Protein AF-A0A8T4TBP7-F1 (afdb_monomer_lite)

Radius of gyration: 17.09 Å; chains: 1; bounding box: 31×45×52 Å

Structure (mmCIF, N/CA/C/O backbone):
data_AF-A0A8T4TBP7-F1
#
_entry.id   AF-A0A8T4TBP7-F1
#
loop_
_atom_site.group_PDB
_atom_site.id
_atom_site.type_symbol
_atom_site.label_atom_id
_atom_site.label_alt_id
_atom_site.label_comp_id
_atom_site.label_asym_id
_atom_site.label_entity_id
_atom_site.label_seq_id
_atom_site.pdbx_PDB_ins_code
_atom_site.Cartn_x
_atom_site.Cartn_y
_atom_site.Cartn_z
_atom_site.occupancy
_atom_site.B_iso_or_equiv
_atom_site.auth_seq_id
_atom_site.auth_comp_id
_atom_site.auth_asym_id
_atom_site.auth_atom_id
_atom_site.pdbx_PDB_model_num
ATOM 1 N N . ASP A 1 1 ? -11.020 1.662 10.359 1.00 90.88 1 ASP A N 1
ATOM 2 C CA . ASP A 1 1 ? -10.643 1.892 11.749 1.00 90.88 1 ASP A CA 1
ATOM 3 C C . ASP A 1 1 ? -9.147 1.741 11.756 1.00 90.88 1 ASP A C 1
ATOM 5 O O . ASP A 1 1 ? -8.634 0.634 11.863 1.00 90.88 1 ASP A O 1
ATOM 9 N N . LEU A 1 2 ? -8.497 2.824 11.358 1.00 94.25 2 LEU A N 1
ATOM 10 C CA . LEU A 1 2 ? -7.058 2.883 11.141 1.00 94.25 2 LEU A CA 1
ATOM 11 C C . LEU A 1 2 ? -6.312 3.002 12.470 1.00 94.25 2 LEU A C 1
ATOM 13 O O . LEU A 1 2 ? -5.177 2.570 12.556 1.00 94.25 2 LEU A O 1
ATOM 17 N N . ASN A 1 3 ? -6.950 3.567 13.494 1.00 92.06 3 ASN A N 1
ATOM 18 C CA . ASN A 1 3 ? -6.367 3.859 14.806 1.00 92.06 3 ASN A CA 1
ATOM 19 C C . ASN A 1 3 ? -7.025 3.065 15.956 1.00 92.06 3 ASN A C 1
ATOM 21 O O . ASN A 1 3 ? -6.769 3.360 17.123 1.00 92.06 3 ASN A O 1
ATOM 25 N N . ASN A 1 4 ? -7.873 2.086 15.630 1.00 92.44 4 ASN A N 1
ATOM 26 C CA . ASN A 1 4 ? -8.555 1.185 16.560 1.00 92.44 4 ASN A CA 1
ATOM 27 C C . ASN A 1 4 ? -9.437 1.906 17.604 1.00 92.44 4 ASN A C 1
ATOM 29 O O . ASN A 1 4 ? -9.532 1.493 18.764 1.00 92.44 4 ASN A O 1
ATOM 33 N N . ASP A 1 5 ? -10.087 3.006 17.207 1.00 93.62 5 ASP A N 1
ATOM 34 C CA . ASP A 1 5 ? -10.968 3.798 18.079 1.00 93.62 5 ASP A CA 1
ATOM 35 C C . ASP A 1 5 ? -12.463 3.429 17.955 1.00 93.62 5 ASP A C 1
ATOM 37 O O . ASP A 1 5 ? -13.325 4.044 18.591 1.00 93.62 5 ASP A O 1
ATOM 41 N N . ASN A 1 6 ? -12.775 2.370 17.199 1.00 93.44 6 ASN A N 1
ATOM 42 C CA . ASN A 1 6 ? -14.112 1.903 16.813 1.00 93.44 6 ASN A CA 1
ATOM 43 C C . ASN A 1 6 ? -14.913 2.867 15.928 1.00 93.44 6 ASN A C 1
ATOM 45 O O . ASN A 1 6 ? -16.090 2.610 15.640 1.00 93.44 6 ASN A O 1
ATOM 49 N N . LEU A 1 7 ? -14.300 3.942 15.446 1.00 95.31 7 LEU A N 1
ATOM 50 C CA . LEU A 1 7 ? -14.848 4.808 14.416 1.00 95.31 7 LEU A CA 1
ATOM 51 C C . LEU A 1 7 ? -14.131 4.504 13.093 1.00 95.31 7 LEU A C 1
ATOM 53 O O . LEU A 1 7 ? -13.204 3.699 13.005 1.00 95.31 7 LEU A O 1
ATOM 57 N N . LYS A 1 8 ? -14.707 4.978 11.987 1.00 94.38 8 LYS A N 1
ATOM 58 C CA . LYS A 1 8 ? -14.165 4.708 10.653 1.00 94.38 8 LYS A CA 1
ATOM 59 C C . LYS A 1 8 ? -13.607 5.987 10.061 1.00 94.38 8 LYS A C 1
ATOM 61 O O . LYS A 1 8 ? -14.303 6.999 9.985 1.00 94.38 8 LYS A O 1
ATOM 66 N N . GLU A 1 9 ? -12.388 5.879 9.564 1.00 96.19 9 GLU A N 1
ATOM 67 C CA . GLU A 1 9 ? -11.702 6.909 8.803 1.00 96.19 9 GLU A CA 1
ATOM 68 C C . GLU A 1 9 ? -11.930 6.665 7.313 1.00 96.19 9 GLU A C 1
ATOM 70 O O . GLU A 1 9 ? -12.167 5.539 6.861 1.00 96.19 9 GLU A O 1
ATOM 75 N N . VAL A 1 10 ? -11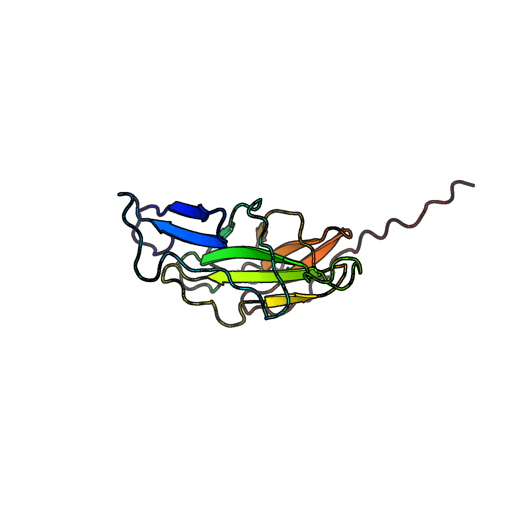.834 7.739 6.543 1.00 95.06 10 VAL A N 1
ATOM 76 C CA . VAL A 1 10 ? -11.895 7.724 5.088 1.00 95.06 10 VAL A CA 1
ATOM 77 C C . VAL A 1 10 ? -10.519 8.085 4.552 1.00 95.06 10 VAL A C 1
ATOM 79 O O . VAL A 1 10 ? -9.947 9.104 4.939 1.00 95.06 10 VAL A O 1
ATOM 82 N N . VAL A 1 11 ? -10.017 7.259 3.637 1.00 94.50 11 VAL A N 1
ATOM 83 C CA . VAL A 1 11 ? -8.773 7.493 2.904 1.00 94.50 11 VAL A CA 1
ATOM 84 C C . VAL A 1 11 ? -9.120 7.960 1.494 1.00 94.50 11 VAL A C 1
ATOM 86 O O . VAL A 1 11 ? -9.906 7.316 0.799 1.00 94.50 11 VAL A O 1
ATOM 89 N N . ILE A 1 12 ? -8.558 9.091 1.081 1.00 90.62 12 ILE A N 1
ATOM 90 C CA . ILE A 1 12 ? -8.821 9.738 -0.207 1.00 90.62 12 ILE A CA 1
ATOM 91 C C . ILE A 1 12 ? -7.483 10.029 -0.869 1.00 90.62 12 ILE A C 1
ATOM 93 O O . ILE A 1 12 ? -6.578 10.547 -0.226 1.00 90.62 12 ILE A O 1
ATOM 97 N N . MET A 1 13 ? -7.373 9.738 -2.159 1.00 86.88 13 MET A N 1
ATOM 98 C CA . MET A 1 13 ? -6.250 10.177 -2.978 1.00 86.88 13 MET A CA 1
ATOM 99 C C . MET A 1 13 ? -6.735 11.250 -3.949 1.00 86.88 13 MET A C 1
ATOM 101 O O . MET A 1 13 ? -7.773 11.079 -4.591 1.00 86.88 13 MET A O 1
ATOM 105 N N . ASP A 1 14 ? -6.016 12.367 -4.023 1.00 83.25 14 ASP A N 1
ATOM 106 C CA . ASP A 1 14 ? -6.305 13.435 -4.978 1.00 83.25 14 ASP A CA 1
ATOM 107 C C . ASP A 1 14 ? -5.439 13.334 -6.249 1.00 83.25 14 ASP A C 1
ATOM 109 O O . ASP A 1 14 ? -4.484 12.560 -6.338 1.00 83.25 14 ASP A O 1
ATOM 113 N N . TYR A 1 15 ? -5.766 14.147 -7.257 1.00 77.50 15 TYR A N 1
ATOM 114 C CA . TYR A 1 15 ? -5.028 14.202 -8.527 1.00 77.50 15 TYR A CA 1
ATOM 115 C C . TYR A 1 15 ? -3.616 14.795 -8.410 1.00 77.50 15 TYR A C 1
ATOM 117 O O . TYR A 1 15 ? -2.858 14.760 -9.376 1.00 77.50 15 TYR A O 1
ATOM 125 N N . ALA A 1 16 ? -3.263 15.360 -7.256 1.00 79.75 16 ALA A N 1
ATOM 126 C CA . ALA A 1 16 ? -1.955 15.935 -6.977 1.00 79.75 16 ALA A CA 1
ATOM 127 C C . ALA A 1 16 ? -1.060 14.973 -6.175 1.00 79.75 16 ALA A C 1
ATOM 129 O O . ALA A 1 16 ? -0.021 15.396 -5.675 1.00 79.75 16 ALA A O 1
ATOM 130 N N . SER A 1 17 ? -1.410 13.680 -6.107 1.00 83.38 17 SER A N 1
ATOM 131 C CA . SER A 1 17 ? -0.680 12.642 -5.354 1.00 83.38 17 SER A CA 1
ATOM 132 C C . SER A 1 17 ? -0.738 12.796 -3.838 1.00 83.38 17 SER A C 1
ATOM 134 O O . SER A 1 17 ? 0.071 12.188 -3.130 1.00 83.38 17 SER A O 1
ATOM 136 N N . ASN A 1 18 ? -1.660 13.606 -3.319 1.00 88.44 18 ASN A N 1
ATOM 137 C CA . ASN A 1 18 ? -1.865 13.674 -1.886 1.00 88.44 18 ASN A CA 1
ATOM 138 C C . ASN A 1 18 ? -2.788 12.547 -1.460 1.00 88.44 18 ASN A C 1
ATOM 140 O O . ASN A 1 18 ? -3.901 12.392 -1.966 1.00 88.44 18 ASN A O 1
ATOM 144 N N . LEU A 1 19 ? -2.328 11.809 -0.465 1.00 92.06 19 LEU A N 1
ATOM 145 C CA . LEU A 1 19 ? -3.165 10.944 0.331 1.00 92.06 19 LEU A CA 1
ATOM 146 C C . LEU A 1 19 ? -3.715 11.771 1.499 1.00 92.06 19 LEU A C 1
ATOM 148 O O . LEU A 1 19 ? -2.992 12.536 2.138 1.00 92.06 19 LEU A O 1
ATOM 152 N N . ILE A 1 20 ? -5.010 11.661 1.748 1.00 94.00 20 ILE A N 1
ATOM 153 C CA . ILE A 1 20 ? -5.741 12.372 2.793 1.00 94.00 20 ILE A CA 1
ATOM 154 C C . ILE A 1 20 ? -6.438 11.324 3.643 1.00 94.00 20 ILE A C 1
ATOM 156 O O . ILE A 1 20 ? -7.118 10.446 3.113 1.00 94.00 20 ILE A O 1
ATOM 160 N N . VAL A 1 21 ? -6.320 11.458 4.960 1.00 95.88 21 VAL A N 1
ATOM 161 C CA . VAL A 1 21 ? -7.087 10.662 5.913 1.00 95.88 21 VAL A CA 1
ATOM 162 C C . VAL A 1 21 ? -7.967 11.598 6.721 1.00 95.88 21 VAL A C 1
ATOM 164 O O . VAL A 1 21 ? -7.484 12.575 7.297 1.00 95.88 21 VAL A O 1
ATOM 167 N N . ALA A 1 22 ? -9.264 11.313 6.747 1.00 96.56 22 ALA A N 1
ATOM 168 C CA . ALA A 1 22 ? -10.245 12.063 7.516 1.00 96.56 22 ALA A CA 1
ATOM 169 C C . ALA A 1 22 ? -11.019 11.138 8.455 1.00 96.56 22 ALA A C 1
ATOM 171 O O . ALA A 1 22 ? -11.330 10.006 8.098 1.00 96.56 22 ALA A O 1
ATOM 172 N N . ASN A 1 23 ? -11.356 11.618 9.649 1.00 95.50 23 ASN A N 1
ATOM 173 C CA . ASN A 1 23 ? -12.183 10.869 10.593 1.00 95.50 23 ASN A CA 1
ATOM 174 C C . ASN A 1 23 ? -13.653 10.785 10.138 1.00 95.50 23 ASN A C 1
ATOM 176 O O . ASN A 1 23 ? -14.065 11.420 9.164 1.00 95.50 23 ASN A O 1
ATOM 180 N N . HIS A 1 24 ? -14.475 10.057 10.897 1.00 93.81 24 HIS A N 1
ATOM 181 C CA . HIS A 1 24 ? -15.911 9.882 10.634 1.00 93.81 24 HIS A CA 1
ATOM 182 C C . HIS A 1 24 ? -16.729 11.190 10.549 1.00 93.81 24 HIS A C 1
ATOM 184 O O . HIS A 1 24 ? -17.830 11.183 10.002 1.00 93.81 24 HIS A O 1
ATOM 190 N N . ASN A 1 25 ? -16.205 12.311 11.060 1.00 95.25 25 ASN A N 1
ATOM 191 C CA . ASN A 1 25 ? -16.822 13.641 10.971 1.00 95.25 25 ASN A CA 1
ATOM 192 C C . ASN A 1 25 ? -16.291 14.476 9.791 1.00 95.25 25 ASN A C 1
ATOM 194 O O . ASN A 1 25 ? -16.648 15.647 9.658 1.00 95.25 25 ASN A O 1
ATOM 198 N N . GLY A 1 26 ? -15.420 13.909 8.953 1.00 93.81 26 GLY A N 1
ATOM 199 C CA . GLY A 1 26 ? -14.789 14.590 7.823 1.00 93.81 26 GLY A CA 1
ATOM 200 C C . GLY A 1 26 ? -13.631 15.516 8.207 1.00 93.81 26 GLY A C 1
ATOM 201 O O . GLY A 1 26 ? -13.184 16.301 7.373 1.00 93.81 26 GLY A O 1
ATOM 202 N N . GLN A 1 27 ? -13.136 15.458 9.447 1.00 95.75 27 GLN A N 1
ATOM 203 C CA . GLN A 1 27 ? -11.967 16.237 9.859 1.00 95.75 27 GLN A CA 1
ATOM 204 C C . GLN A 1 27 ? -10.693 15.510 9.436 1.00 95.75 27 GLN A C 1
ATOM 206 O O . GLN A 1 27 ? -10.521 14.335 9.754 1.00 95.75 27 GLN A O 1
ATOM 211 N N . ILE A 1 28 ? -9.795 16.218 8.752 1.00 96.12 28 ILE A N 1
ATOM 212 C CA . ILE A 1 28 ? -8.493 15.681 8.344 1.00 96.12 28 ILE A CA 1
ATOM 213 C C . ILE A 1 28 ? -7.652 15.393 9.594 1.00 96.12 28 ILE A C 1
ATOM 215 O O . ILE A 1 28 ? -7.572 16.227 10.500 1.00 96.12 28 ILE A O 1
ATOM 219 N N . LEU A 1 29 ? -7.054 14.203 9.648 1.00 95.19 29 LEU A N 1
ATOM 220 C CA . LEU A 1 29 ? -6.195 13.784 10.753 1.00 95.19 29 LEU A CA 1
ATOM 221 C C . LEU A 1 29 ? -4.848 14.540 10.743 1.00 95.19 29 LEU A C 1
ATOM 223 O O . LEU A 1 29 ? -4.415 15.018 9.692 1.00 95.19 29 LEU A O 1
ATOM 227 N N . PRO A 1 30 ? -4.148 14.646 11.889 1.00 94.12 30 PRO A N 1
ATOM 228 C CA . PRO A 1 30 ? -2.806 15.230 11.940 1.00 94.12 30 PRO A CA 1
ATOM 229 C C . PRO A 1 30 ? -1.840 14.562 10.952 1.00 94.12 30 PRO A C 1
ATOM 231 O O . PRO A 1 30 ? -1.940 13.365 10.715 1.00 94.12 30 PRO A O 1
ATOM 234 N N . ASN A 1 31 ? -0.895 15.338 10.409 1.00 94.38 31 ASN A N 1
ATOM 235 C CA . ASN A 1 31 ? 0.086 14.927 9.386 1.00 94.38 31 ASN A CA 1
ATOM 236 C C . ASN A 1 31 ? -0.488 14.593 7.996 1.00 94.38 31 ASN A C 1
ATOM 238 O O . ASN A 1 31 ? 0.274 14.241 7.096 1.00 94.38 31 ASN A O 1
ATOM 242 N N . TRP A 1 32 ? -1.794 14.776 7.794 1.00 95.19 32 TRP A N 1
ATOM 243 C CA . TRP A 1 32 ? -2.445 14.689 6.490 1.00 95.19 32 TRP A CA 1
ATOM 244 C C . TRP A 1 32 ? -2.872 16.089 6.005 1.00 95.19 32 TRP A C 1
ATOM 246 O O . TRP A 1 32 ? -3.233 16.932 6.832 1.00 95.19 32 TRP A O 1
ATOM 256 N N . PRO A 1 33 ? -2.864 16.382 4.688 1.00 95.06 33 PRO A N 1
ATOM 257 C CA . PRO A 1 33 ? -2.469 15.515 3.570 1.00 95.06 33 PRO A CA 1
ATOM 258 C C . PRO A 1 33 ? -0.982 15.135 3.573 1.00 95.06 33 PRO A C 1
ATOM 260 O O . PRO A 1 33 ? -0.133 15.941 3.950 1.00 95.06 33 PRO A O 1
ATOM 263 N N . LYS A 1 34 ? -0.677 13.930 3.082 1.00 92.94 34 LYS A N 1
ATOM 264 C CA . LYS A 1 34 ? 0.688 13.457 2.829 1.00 92.94 34 LYS A CA 1
ATOM 265 C C . LYS A 1 34 ? 0.908 13.316 1.329 1.00 92.94 34 LYS A C 1
ATOM 267 O O . LYS A 1 34 ? 0.171 12.596 0.658 1.00 92.94 34 LYS A O 1
ATOM 272 N N . LEU A 1 35 ? 1.948 13.969 0.821 1.00 91.25 35 LEU A N 1
ATOM 273 C CA . LEU A 1 35 ? 2.383 13.799 -0.559 1.00 91.25 35 LEU A CA 1
ATOM 274 C C . LEU A 1 35 ? 3.078 12.441 -0.716 1.00 91.25 35 LEU A C 1
ATOM 276 O O . LEU A 1 35 ? 4.056 12.163 -0.019 1.00 91.25 35 LEU A O 1
ATOM 280 N N . LEU A 1 36 ? 2.591 11.614 -1.640 1.00 90.00 36 LEU A N 1
ATOM 281 C CA . LEU A 1 36 ? 3.252 10.368 -2.027 1.00 90.00 36 LEU A CA 1
ATOM 282 C C . LEU A 1 36 ? 4.320 10.669 -3.084 1.00 90.00 36 LEU A C 1
ATOM 284 O O . LEU A 1 36 ? 4.066 10.574 -4.287 1.00 90.00 36 LEU A O 1
ATOM 288 N N . ASP A 1 37 ? 5.494 11.087 -2.616 1.00 89.00 37 ASP A N 1
ATOM 289 C CA . ASP A 1 37 ? 6.604 11.522 -3.462 1.00 89.00 37 ASP A CA 1
ATOM 290 C C . ASP A 1 37 ? 7.279 10.381 -4.247 1.00 89.00 37 ASP A C 1
ATOM 292 O O . ASP A 1 37 ? 7.120 9.190 -3.982 1.00 89.00 37 ASP A O 1
ATOM 296 N N . LEU A 1 38 ? 8.057 10.756 -5.255 1.00 87.81 38 LEU A N 1
ATOM 297 C CA . LEU A 1 38 ? 8.854 9.831 -6.053 1.00 87.81 38 LEU A CA 1
ATOM 298 C C . LEU A 1 38 ? 10.327 10.251 -5.989 1.00 87.81 38 LEU A C 1
ATOM 300 O O . LEU A 1 38 ? 10.612 11.431 -5.755 1.00 87.81 38 LEU A O 1
ATOM 304 N N . PRO A 1 39 ? 11.286 9.325 -6.191 1.00 87.94 39 PRO A N 1
ATOM 305 C CA . PRO A 1 39 ? 12.685 9.699 -6.351 1.00 87.94 39 PRO A CA 1
ATOM 306 C C . PRO A 1 39 ? 12.872 10.741 -7.453 1.00 87.94 39 PRO A C 1
ATOM 308 O O . PRO A 1 39 ? 12.157 10.749 -8.456 1.00 87.94 39 PRO A O 1
ATOM 311 N N . GLN A 1 40 ? 13.892 11.586 -7.292 1.00 84.88 40 GLN A N 1
ATOM 312 C CA . GLN A 1 40 ? 14.245 12.588 -8.292 1.00 84.88 40 GLN A CA 1
ATOM 313 C C . GLN A 1 40 ? 14.424 11.946 -9.676 1.00 84.88 40 GLN A C 1
ATOM 315 O O . GLN A 1 40 ? 15.108 10.933 -9.814 1.00 84.88 40 GLN A O 1
ATOM 320 N N . GLY A 1 41 ? 13.839 12.575 -10.696 1.00 82.31 41 GLY A N 1
ATOM 321 C CA . GLY A 1 41 ? 13.887 12.093 -12.077 1.00 82.31 41 GLY A CA 1
ATOM 322 C C . GLY A 1 41 ? 12.694 11.230 -12.483 1.00 82.31 41 GLY A C 1
ATOM 323 O O . GLY A 1 41 ? 12.613 10.871 -13.649 1.00 82.31 41 GLY A O 1
ATOM 324 N N . TYR A 1 42 ? 11.761 10.943 -11.571 1.00 84.62 42 TYR A N 1
ATOM 325 C CA . TYR A 1 42 ? 10.473 10.342 -11.904 1.00 84.62 42 TYR A CA 1
ATOM 326 C C . TYR A 1 42 ? 9.353 11.338 -11.639 1.00 84.62 42 TYR A C 1
ATOM 328 O O . TYR A 1 42 ? 9.248 11.914 -10.556 1.00 84.62 42 TYR A O 1
ATOM 336 N N . GLU A 1 43 ? 8.519 11.533 -12.650 1.00 77.12 43 GLU A N 1
ATOM 337 C CA . GLU A 1 43 ? 7.328 12.367 -12.587 1.00 77.12 43 GLU A CA 1
ATOM 338 C C . GLU A 1 43 ? 6.097 11.493 -12.833 1.00 77.12 43 GLU A C 1
ATOM 340 O O . GLU A 1 43 ? 6.218 10.345 -13.266 1.00 77.12 43 GLU A O 1
ATOM 345 N N . TYR A 1 44 ? 4.911 12.064 -12.605 1.00 65.81 44 TYR A N 1
ATOM 346 C CA . TYR A 1 44 ? 3.612 11.405 -12.768 1.00 65.81 44 TYR A CA 1
ATOM 347 C C . TYR A 1 44 ? 3.253 10.469 -11.602 1.00 65.81 44 TYR A C 1
ATOM 349 O O . TYR A 1 44 ? 4.070 9.686 -11.150 1.00 65.81 44 TYR A O 1
ATOM 357 N N . ASN A 1 45 ? 2.021 10.562 -11.108 1.00 61.66 45 ASN A N 1
ATOM 358 C CA . ASN A 1 45 ? 1.404 9.567 -10.236 1.00 61.66 45 ASN A CA 1
ATOM 359 C C . ASN A 1 45 ? 0.005 9.343 -10.800 1.00 61.66 45 ASN A C 1
ATOM 361 O O . ASN A 1 45 ? -0.741 10.309 -10.968 1.00 61.66 45 ASN A O 1
ATOM 365 N N . ILE A 1 46 ? -0.321 8.112 -11.179 1.00 60.91 46 ILE A N 1
ATOM 366 C CA . ILE A 1 46 ? -1.614 7.787 -11.786 1.00 60.91 46 ILE A CA 1
ATOM 367 C C . ILE A 1 46 ? -2.532 7.267 -10.674 1.00 60.91 46 ILE A C 1
ATOM 369 O O . ILE A 1 46 ? -2.319 6.147 -10.209 1.00 60.91 46 ILE A O 1
ATOM 373 N N . PRO A 1 47 ? -3.546 8.036 -10.236 1.00 54.09 47 PRO A N 1
ATOM 374 C CA . PRO A 1 47 ? -4.349 7.713 -9.059 1.00 54.09 47 PRO A CA 1
ATOM 375 C C . PRO A 1 47 ? -5.493 6.728 -9.371 1.00 54.09 47 PRO A C 1
ATOM 377 O O . PRO A 1 47 ? -6.624 6.944 -8.948 1.00 54.09 47 PRO A O 1
ATOM 380 N N . ASP A 1 48 ? -5.220 5.640 -10.096 1.00 63.78 48 ASP A N 1
ATOM 381 C CA . ASP A 1 48 ? -6.234 4.629 -10.460 1.00 63.78 48 ASP A CA 1
ATOM 382 C C . ASP A 1 48 ? -6.147 3.357 -9.598 1.00 63.78 48 ASP A C 1
ATOM 384 O O . ASP A 1 48 ? -6.530 2.267 -10.027 1.00 63.78 48 ASP A O 1
ATOM 388 N N . VAL A 1 49 ? -5.659 3.478 -8.359 1.00 75.62 49 VAL A N 1
ATOM 389 C CA . VAL A 1 49 ? -5.633 2.361 -7.406 1.00 75.62 49 VAL A CA 1
ATOM 390 C C . VAL A 1 49 ? -6.348 2.669 -6.106 1.00 75.62 49 VAL A C 1
ATOM 392 O O . VAL A 1 49 ? -6.150 3.712 -5.486 1.00 75.62 49 VAL A O 1
ATOM 395 N N . ALA A 1 50 ? -7.178 1.717 -5.682 1.00 85.44 50 ALA A N 1
ATOM 396 C CA . ALA A 1 50 ? -7.773 1.744 -4.357 1.00 85.44 50 ALA A CA 1
ATOM 397 C C . ALA A 1 50 ? -6.717 1.307 -3.327 1.00 85.44 50 ALA A C 1
ATOM 399 O O . ALA A 1 50 ? -6.062 0.280 -3.549 1.00 85.44 50 ALA A O 1
ATOM 400 N N . PRO A 1 51 ? -6.547 2.039 -2.209 1.00 91.12 51 PRO A N 1
ATOM 401 C CA . PRO A 1 51 ? -5.679 1.582 -1.136 1.00 91.12 51 PRO A CA 1
ATOM 402 C C . PRO A 1 51 ? -6.233 0.288 -0.529 1.00 91.12 51 PRO A C 1
ATOM 404 O O . PRO A 1 51 ? -7.449 0.129 -0.384 1.00 91.12 51 PRO A O 1
ATOM 407 N N . ALA A 1 52 ? -5.341 -0.619 -0.145 1.00 95.00 52 ALA A N 1
ATOM 408 C CA . ALA A 1 52 ? -5.682 -1.704 0.766 1.00 95.00 52 ALA A CA 1
ATOM 409 C C . ALA A 1 52 ? -5.501 -1.216 2.208 1.00 95.00 52 ALA A C 1
ATOM 411 O O . ALA A 1 52 ? -4.621 -0.398 2.470 1.00 95.00 52 ALA A O 1
ATOM 412 N N . ILE A 1 53 ? -6.345 -1.702 3.118 1.00 96.12 53 ILE A N 1
ATOM 413 C CA . ILE A 1 53 ? -6.313 -1.356 4.541 1.00 96.12 53 ILE A CA 1
ATOM 414 C C . ILE A 1 53 ? -6.212 -2.648 5.346 1.00 96.12 53 ILE A C 1
ATOM 416 O O . ILE A 1 53 ? -7.119 -3.480 5.241 1.00 96.12 53 ILE A O 1
ATOM 420 N N . ALA A 1 54 ? -5.135 -2.817 6.110 1.00 96.94 54 ALA A N 1
ATOM 421 C CA . ALA A 1 54 ? -4.917 -3.982 6.967 1.00 96.94 54 ALA A CA 1
ATOM 422 C C . ALA A 1 54 ? -3.806 -3.735 7.993 1.00 96.94 54 ALA A C 1
ATOM 424 O O . ALA A 1 54 ? -2.928 -2.921 7.739 1.00 96.94 54 ALA A O 1
ATOM 425 N N . ASP A 1 55 ? -3.856 -4.474 9.098 1.00 97.25 55 ASP A N 1
ATOM 426 C CA . ASP A 1 55 ? -2.793 -4.599 10.101 1.00 97.25 55 ASP A CA 1
ATOM 427 C C . ASP A 1 55 ? -1.641 -5.432 9.518 1.00 97.25 55 ASP A C 1
ATOM 429 O O . ASP A 1 55 ? -1.722 -6.661 9.422 1.00 97.25 55 ASP A O 1
ATOM 433 N N . ILE A 1 56 ? -0.626 -4.751 8.999 1.00 97.88 56 ILE A N 1
ATOM 434 C CA . ILE A 1 56 ? 0.541 -5.350 8.355 1.00 97.88 56 ILE A CA 1
ATOM 435 C C . ILE A 1 56 ? 1.611 -5.648 9.393 1.00 97.88 56 ILE A C 1
ATOM 437 O O . ILE A 1 56 ? 2.210 -6.721 9.332 1.00 97.88 56 ILE A O 1
ATOM 441 N N . ASP A 1 57 ? 1.870 -4.728 10.321 1.00 96.31 57 ASP A N 1
ATOM 442 C CA . ASP A 1 57 ? 2.949 -4.885 11.301 1.00 96.31 57 ASP A CA 1
ATOM 443 C C . ASP A 1 57 ? 2.538 -5.598 12.603 1.00 96.31 57 ASP A C 1
ATOM 445 O O . ASP A 1 57 ? 3.402 -5.938 13.420 1.00 96.31 57 ASP A O 1
ATOM 449 N N . GLY A 1 58 ? 1.254 -5.933 12.748 1.00 95.25 58 GLY A N 1
ATOM 450 C CA . GLY A 1 58 ? 0.713 -6.747 13.832 1.00 95.25 58 GLY A CA 1
ATOM 451 C C . GLY A 1 58 ? 0.489 -5.972 15.129 1.00 95.25 58 GLY A C 1
ATOM 452 O O . GLY A 1 58 ? 0.413 -6.594 16.197 1.00 95.25 58 GLY A O 1
ATOM 453 N N . ASP A 1 59 ? 0.430 -4.638 15.076 1.00 94.94 59 ASP A N 1
ATOM 454 C CA . ASP A 1 59 ? 0.237 -3.790 16.255 1.00 94.94 59 ASP A CA 1
ATOM 455 C C . ASP A 1 59 ? -1.242 -3.622 16.668 1.00 94.94 59 ASP A C 1
ATOM 457 O O . ASP A 1 59 ? -1.539 -3.134 17.767 1.00 94.94 59 ASP A O 1
ATOM 461 N N . GLY A 1 60 ? -2.174 -4.106 15.837 1.00 93.44 60 GLY A N 1
ATOM 462 C CA . GLY A 1 60 ? -3.620 -4.044 16.049 1.00 93.44 60 GLY A CA 1
ATOM 463 C C . GLY A 1 60 ? -4.301 -2.791 15.486 1.00 93.44 60 GLY A C 1
ATOM 464 O O . GLY A 1 60 ? -5.532 -2.684 15.567 1.00 93.44 60 GLY A O 1
ATOM 465 N N . SER A 1 61 ? -3.538 -1.849 14.938 1.00 96.00 61 SER A N 1
ATOM 466 C CA . SER A 1 61 ? -4.002 -0.754 14.081 1.00 96.00 61 SER A CA 1
ATOM 467 C C . SER A 1 61 ? -4.017 -1.223 12.625 1.00 96.00 61 SER A C 1
ATOM 469 O O . SER A 1 61 ? -3.550 -2.309 12.318 1.00 96.00 61 SER A O 1
ATOM 471 N N . ASN A 1 62 ? -4.646 -0.467 11.721 1.00 97.06 62 ASN A N 1
ATOM 472 C CA . ASN A 1 62 ? -4.560 -0.802 10.297 1.00 97.06 62 ASN A CA 1
ATOM 473 C C . ASN A 1 62 ? -3.728 0.239 9.561 1.00 97.06 62 ASN A C 1
ATOM 475 O O . ASN A 1 62 ? -3.945 1.447 9.710 1.00 97.06 62 ASN A O 1
ATOM 479 N N . GLU A 1 63 ? -2.915 -0.245 8.634 1.00 98.00 63 GLU A N 1
ATOM 480 C CA . GLU A 1 63 ? -2.094 0.572 7.767 1.00 98.00 63 GLU A CA 1
ATOM 481 C C . GLU A 1 63 ? -2.767 0.798 6.421 1.00 98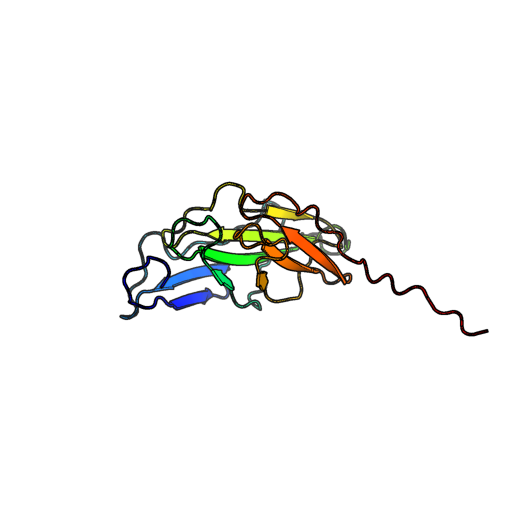.00 63 GLU A C 1
ATOM 483 O O . GLU A 1 63 ? -3.678 0.082 5.993 1.00 98.00 63 GLU A O 1
ATOM 488 N N . ILE A 1 64 ? -2.292 1.828 5.729 1.00 97.19 64 ILE A N 1
ATOM 489 C CA . ILE A 1 64 ? -2.686 2.165 4.370 1.00 97.19 64 ILE A CA 1
ATOM 490 C C . ILE A 1 64 ? -1.611 1.643 3.426 1.00 97.19 64 ILE A C 1
ATOM 492 O O . ILE A 1 64 ? -0.473 2.119 3.450 1.00 97.19 64 ILE A O 1
ATOM 496 N N . ILE A 1 65 ? -1.991 0.705 2.560 1.00 96.56 65 ILE A N 1
ATOM 497 C CA . ILE A 1 65 ? -1.115 0.137 1.542 1.00 96.56 65 ILE A CA 1
ATOM 498 C C . ILE A 1 65 ? -1.519 0.666 0.169 1.00 96.56 65 ILE A C 1
ATOM 500 O O . ILE A 1 65 ? -2.651 0.486 -0.288 1.00 96.56 65 ILE A O 1
ATOM 504 N N . ILE A 1 66 ? -0.584 1.331 -0.502 1.00 93.56 66 ILE A N 1
ATOM 505 C CA . ILE A 1 66 ? -0.819 2.002 -1.783 1.00 93.56 66 ILE A CA 1
ATOM 506 C C . ILE A 1 66 ? 0.478 2.079 -2.585 1.00 93.56 66 ILE A C 1
ATOM 508 O O . ILE A 1 66 ? 1.556 1.843 -2.049 1.00 93.56 66 ILE A O 1
ATOM 512 N N . TYR A 1 67 ? 0.409 2.411 -3.870 1.00 91.62 67 TYR A N 1
ATOM 513 C CA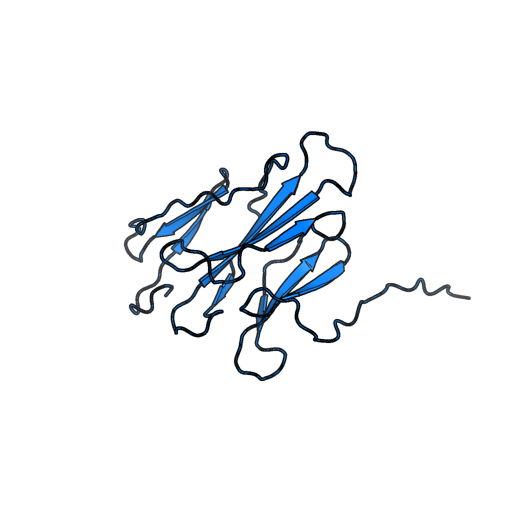 . TYR A 1 67 ? 1.610 2.675 -4.649 1.00 91.62 67 TYR A CA 1
ATOM 514 C C . TYR A 1 67 ? 1.479 3.914 -5.526 1.00 91.62 67 TYR A C 1
ATOM 516 O O . TYR A 1 67 ? 0.386 4.267 -5.960 1.00 91.62 67 TYR A O 1
ATOM 524 N N . SER A 1 68 ? 2.625 4.533 -5.798 1.00 89.62 68 SER A N 1
ATOM 525 C CA . SER A 1 68 ? 2.795 5.611 -6.766 1.00 89.62 68 SER A CA 1
ATOM 526 C C . SER A 1 68 ? 3.561 5.075 -7.970 1.00 89.62 68 SER A C 1
ATOM 528 O O . SER A 1 68 ? 4.621 4.471 -7.805 1.00 89.62 68 SER A O 1
ATOM 530 N N . LEU A 1 69 ? 3.042 5.299 -9.174 1.00 87.94 69 LEU A N 1
ATOM 531 C CA . LEU A 1 69 ? 3.686 4.907 -10.429 1.00 87.94 69 LEU A CA 1
ATOM 532 C C . LEU A 1 69 ? 4.326 6.128 -11.084 1.00 87.94 69 LEU A C 1
ATOM 534 O O . LEU A 1 69 ? 3.593 7.030 -11.473 1.00 87.94 69 LEU A O 1
ATOM 538 N N . GLY A 1 70 ? 5.648 6.110 -11.248 1.00 86.62 70 GLY A N 1
ATOM 539 C CA . GLY A 1 70 ? 6.432 7.179 -11.861 1.00 86.62 70 GLY A CA 1
ATOM 540 C C . GLY A 1 70 ? 7.059 6.791 -13.197 1.00 86.62 70 GLY A C 1
ATOM 541 O O . GLY A 1 70 ? 7.488 5.652 -13.398 1.00 86.62 70 GLY A O 1
ATOM 542 N N . PHE A 1 71 ? 7.184 7.770 -14.090 1.00 84.25 71 PHE A N 1
ATOM 543 C CA . PHE A 1 71 ? 7.890 7.654 -15.366 1.00 84.25 71 PHE A CA 1
ATOM 544 C C . PHE A 1 71 ? 8.936 8.763 -15.492 1.00 84.25 71 PHE A C 1
ATOM 546 O O . PHE A 1 71 ? 8.698 9.901 -15.086 1.00 84.25 71 PHE A O 1
ATOM 553 N N . SER A 1 72 ? 10.101 8.445 -16.058 1.00 80.44 72 SER A N 1
ATOM 554 C CA . SER A 1 72 ? 11.090 9.475 -16.387 1.00 80.44 72 SER A CA 1
ATOM 555 C C . SER A 1 72 ? 10.534 10.453 -17.428 1.00 80.44 72 SER A C 1
ATOM 557 O O . SER A 1 72 ? 9.963 10.001 -18.425 1.00 80.44 72 SER A O 1
ATOM 559 N N . PRO A 1 73 ? 10.749 11.773 -17.271 1.00 72.44 73 PRO A N 1
ATOM 560 C CA . PRO A 1 73 ? 10.334 12.780 -18.248 1.00 72.44 73 PRO A CA 1
ATOM 561 C C . PRO A 1 73 ? 11.083 12.668 -19.585 1.00 72.44 73 PRO A C 1
ATOM 563 O O . PRO A 1 73 ? 10.612 13.181 -20.599 1.00 72.44 73 PRO A O 1
ATOM 566 N N . GLU A 1 74 ? 12.217 11.957 -19.625 1.00 72.62 74 GLU A N 1
ATOM 567 C CA . GLU A 1 74 ? 12.953 11.644 -20.861 1.00 72.62 74 GLU A CA 1
ATOM 568 C C . GLU A 1 74 ? 12.294 10.518 -21.688 1.00 72.62 74 GLU A C 1
ATOM 570 O O . GLU A 1 74 ? 12.877 10.058 -22.668 1.00 72.62 74 GLU A O 1
ATOM 575 N N . CYS A 1 75 ? 11.076 10.105 -21.293 1.00 65.75 75 CYS A N 1
ATOM 576 C CA . CYS A 1 75 ? 10.096 9.262 -21.977 1.00 65.75 75 CYS A CA 1
ATOM 577 C C . CYS A 1 75 ? 10.598 8.632 -23.280 1.00 65.75 75 CYS A C 1
ATOM 579 O O . CYS A 1 75 ? 10.555 9.289 -24.318 1.00 65.75 75 CYS A O 1
ATOM 581 N N . CYS A 1 76 ? 10.987 7.352 -23.232 1.00 60.81 76 CYS A N 1
ATOM 582 C CA . CYS A 1 76 ? 10.636 6.341 -24.246 1.00 60.81 76 CYS A CA 1
ATOM 583 C C . CYS A 1 76 ? 11.262 4.957 -23.991 1.00 60.81 76 CYS A C 1
ATOM 585 O O . CYS A 1 76 ? 1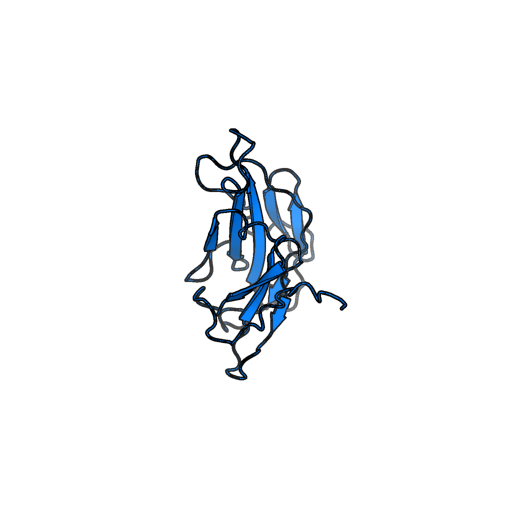0.913 4.029 -24.725 1.00 60.81 76 CYS A O 1
ATOM 587 N N . ASN A 1 77 ? 12.140 4.752 -22.996 1.00 61.81 77 ASN A N 1
ATOM 588 C CA . ASN A 1 77 ? 12.595 3.393 -22.702 1.00 61.81 77 ASN A CA 1
ATOM 589 C C . ASN A 1 77 ? 11.683 2.722 -21.663 1.00 61.81 77 ASN A C 1
ATOM 591 O O . ASN A 1 77 ? 11.440 3.280 -20.596 1.00 61.81 77 ASN A O 1
ATOM 595 N N . PRO A 1 78 ? 11.238 1.475 -21.905 1.00 53.88 78 PRO A N 1
ATOM 596 C CA . PRO A 1 78 ? 10.478 0.698 -20.924 1.00 53.88 78 PRO A CA 1
ATOM 597 C C . PRO A 1 78 ? 11.244 0.424 -19.612 1.00 53.88 78 PRO A C 1
ATOM 599 O O . PRO A 1 78 ? 10.682 -0.139 -18.681 1.00 53.88 78 PRO A O 1
ATOM 602 N N . GLY A 1 79 ? 12.535 0.774 -19.544 1.00 64.44 79 GLY A N 1
ATOM 603 C CA . GLY A 1 79 ? 13.361 0.727 -18.337 1.00 64.44 79 GLY A CA 1
ATOM 604 C C . GLY A 1 79 ? 13.202 1.936 -17.408 1.00 64.44 79 GLY A C 1
ATOM 605 O O . GLY A 1 79 ? 13.697 1.883 -16.287 1.00 64.44 79 GLY A O 1
ATOM 606 N N . ASP A 1 80 ? 12.493 2.980 -17.843 1.00 79.56 80 ASP A N 1
ATOM 607 C CA . ASP A 1 80 ? 12.430 4.270 -17.148 1.00 79.56 80 ASP A CA 1
ATOM 608 C C . ASP A 1 80 ? 11.146 4.443 -16.318 1.00 79.56 80 ASP A C 1
ATOM 610 O O . ASP A 1 80 ? 10.748 5.561 -15.983 1.00 79.56 80 ASP A O 1
ATOM 614 N N . SER A 1 81 ? 10.466 3.337 -16.010 1.00 85.94 81 SER A N 1
ATOM 615 C CA . SER A 1 81 ? 9.341 3.297 -15.079 1.00 85.94 81 SER A CA 1
ATOM 616 C C . SER A 1 81 ? 9.793 2.854 -13.697 1.00 85.94 81 SER A C 1
ATOM 618 O O . SER A 1 81 ? 10.617 1.941 -13.543 1.00 85.94 81 SER A O 1
ATOM 620 N N . MET A 1 82 ? 9.176 3.427 -12.676 1.00 89.50 82 MET A N 1
ATOM 621 C CA . MET A 1 82 ? 9.334 2.976 -11.305 1.00 89.50 82 MET A CA 1
ATOM 622 C C . MET A 1 82 ? 7.986 2.932 -10.599 1.00 89.50 82 MET A C 1
ATOM 624 O O . MET A 1 82 ? 7.081 3.693 -10.927 1.00 89.50 82 MET A O 1
ATOM 628 N N . THR A 1 83 ? 7.869 2.051 -9.616 1.00 90.88 83 THR A N 1
ATOM 629 C CA . THR A 1 83 ? 6.741 2.070 -8.687 1.00 90.88 83 THR A CA 1
ATOM 630 C C . THR A 1 83 ? 7.281 2.147 -7.278 1.00 90.88 83 THR A C 1
ATOM 632 O O . THR A 1 83 ? 8.113 1.323 -6.896 1.00 90.88 83 THR A O 1
ATOM 635 N N . ARG A 1 84 ? 6.778 3.100 -6.500 1.00 92.75 84 ARG A N 1
ATOM 636 C CA . ARG A 1 84 ? 7.002 3.170 -5.061 1.00 92.75 84 ARG A CA 1
ATOM 637 C C . ARG A 1 84 ? 5.787 2.620 -4.337 1.00 92.75 84 ARG A C 1
ATOM 639 O O . ARG A 1 84 ? 4.706 3.187 -4.446 1.00 92.75 84 ARG A O 1
ATOM 646 N N . VAL A 1 85 ? 5.962 1.536 -3.596 1.00 94.44 85 VAL A N 1
ATOM 647 C CA . VAL A 1 85 ? 4.930 0.947 -2.739 1.00 94.44 85 VAL A CA 1
ATOM 648 C C . VAL A 1 85 ? 5.094 1.490 -1.325 1.00 94.44 85 VAL A C 1
ATOM 650 O O . VAL A 1 85 ? 6.191 1.479 -0.766 1.00 94.44 85 VAL A O 1
ATOM 653 N N . TRP A 1 86 ? 3.998 1.962 -0.754 1.00 95.06 86 TRP A N 1
ATOM 654 C CA . TRP A 1 86 ? 3.908 2.568 0.562 1.00 95.06 86 TRP A CA 1
ATOM 655 C C . TRP A 1 86 ? 3.098 1.674 1.493 1.00 95.06 86 TRP A C 1
ATOM 657 O O . TRP A 1 86 ? 2.051 1.166 1.095 1.00 95.06 86 TRP A O 1
ATOM 667 N N . VAL A 1 87 ? 3.558 1.563 2.736 1.00 97.75 87 VAL A N 1
ATOM 668 C CA . VAL A 1 87 ? 2.775 1.068 3.872 1.00 97.75 87 VAL A CA 1
ATOM 669 C C . VAL A 1 87 ? 2.882 2.132 4.955 1.00 97.75 87 VAL A C 1
ATOM 671 O O . VAL A 1 87 ? 3.985 2.469 5.399 1.00 97.75 87 VAL A O 1
ATOM 674 N N . LEU A 1 88 ? 1.746 2.740 5.279 1.00 97.62 88 LEU A N 1
ATOM 675 C CA . LEU A 1 88 ? 1.670 3.928 6.120 1.00 97.62 88 LEU A CA 1
ATOM 676 C C . LEU A 1 88 ? 0.789 3.678 7.334 1.00 97.62 88 LEU A C 1
ATOM 678 O O . LEU A 1 88 ? -0.351 3.245 7.184 1.00 97.62 88 LEU A O 1
ATOM 682 N N . ASN A 1 89 ? 1.280 4.076 8.498 1.00 97.56 89 ASN A N 1
ATOM 683 C CA . ASN A 1 89 ? 0.485 4.153 9.714 1.00 97.56 89 ASN A CA 1
ATOM 684 C C . ASN A 1 89 ? -0.576 5.254 9.593 1.00 97.56 89 ASN A C 1
ATOM 686 O O . ASN A 1 89 ? -0.446 6.195 8.796 1.00 97.56 89 ASN A O 1
ATOM 690 N N . TYR A 1 90 ? -1.611 5.186 10.432 1.00 94.94 90 TYR A N 1
ATOM 691 C CA . TYR A 1 90 ? -2.690 6.182 10.455 1.00 94.94 90 TYR A CA 1
ATOM 692 C C . TYR A 1 90 ? -2.195 7.615 10.728 1.00 94.94 90 TYR A C 1
ATOM 694 O O . TYR A 1 90 ? -2.858 8.584 10.354 1.00 94.94 90 TYR A O 1
ATOM 702 N N . ASP A 1 91 ? -1.035 7.765 11.373 1.00 95.44 91 ASP A N 1
ATOM 703 C CA . ASP A 1 91 ? -0.398 9.047 11.689 1.00 95.44 91 ASP A CA 1
ATOM 704 C C . ASP A 1 91 ? 0.513 9.576 10.565 1.00 95.44 91 ASP A C 1
ATOM 706 O O . ASP A 1 91 ? 1.152 10.621 10.717 1.00 95.44 91 ASP A O 1
ATOM 710 N N . GLY A 1 92 ? 0.579 8.857 9.441 1.00 95.50 92 GLY A N 1
ATOM 711 C CA . GLY A 1 92 ? 1.377 9.198 8.270 1.00 95.50 92 GLY A CA 1
ATOM 712 C C . GLY A 1 92 ? 2.845 8.779 8.358 1.00 95.50 92 GLY A C 1
ATOM 713 O O . GLY A 1 92 ? 3.596 9.066 7.420 1.00 95.50 92 GLY A O 1
ATOM 714 N N . THR A 1 93 ? 3.293 8.112 9.423 1.00 97.06 93 THR A N 1
ATOM 715 C CA . THR A 1 93 ? 4.631 7.498 9.468 1.00 97.06 93 THR A CA 1
ATOM 716 C C . THR A 1 93 ? 4.689 6.238 8.597 1.00 97.06 93 THR A C 1
ATOM 718 O O . THR A 1 93 ? 3.660 5.678 8.226 1.00 97.06 93 THR A O 1
ATOM 721 N N . ASN A 1 94 ? 5.890 5.829 8.181 1.00 97.44 94 ASN A N 1
ATOM 722 C CA . ASN A 1 94 ? 6.055 4.600 7.402 1.00 97.44 94 ASN A CA 1
ATOM 723 C C . ASN A 1 94 ? 6.214 3.412 8.354 1.00 97.44 94 ASN A C 1
ATOM 725 O O . ASN A 1 94 ? 6.956 3.522 9.334 1.00 97.44 94 ASN A O 1
ATOM 729 N N . VAL A 1 95 ? 5.631 2.270 7.995 1.00 98.12 95 VAL A N 1
ATOM 730 C CA . VAL A 1 95 ? 5.992 0.991 8.619 1.00 98.12 95 VAL A CA 1
ATOM 731 C C . VAL A 1 95 ? 7.477 0.698 8.361 1.00 98.12 95 VAL A C 1
ATOM 733 O O . VAL A 1 95 ? 7.970 0.968 7.256 1.00 98.12 95 VAL A O 1
ATOM 736 N N . PRO A 1 96 ? 8.230 0.162 9.342 1.00 97.31 96 PRO A N 1
ATOM 737 C CA . PRO A 1 96 ? 9.623 -0.225 9.142 1.00 97.31 96 PRO A CA 1
ATOM 738 C C . PRO A 1 96 ? 9.815 -1.129 7.914 1.00 97.31 96 PRO A C 1
ATOM 740 O O . PRO A 1 96 ? 9.100 -2.104 7.728 1.00 97.31 96 PRO A O 1
ATOM 743 N N . GLY A 1 97 ? 10.796 -0.798 7.070 1.00 96.94 97 GLY A N 1
ATOM 744 C CA . GLY A 1 97 ? 11.047 -1.510 5.807 1.00 96.94 97 GLY A CA 1
ATOM 745 C C . GLY A 1 97 ? 10.353 -0.909 4.579 1.00 96.94 97 GLY A C 1
ATOM 746 O O . GLY A 1 97 ? 10.699 -1.272 3.453 1.00 96.94 97 GLY A O 1
ATOM 747 N N . TRP A 1 98 ? 9.458 0.065 4.778 1.00 97.81 98 TRP A N 1
ATOM 748 C CA . TRP A 1 98 ? 8.743 0.779 3.718 1.00 97.81 98 TRP A CA 1
ATOM 749 C C . TRP A 1 98 ? 9.141 2.268 3.653 1.00 97.81 98 TRP A C 1
ATOM 751 O O . TRP A 1 98 ? 9.555 2.856 4.658 1.00 97.81 98 TRP A O 1
ATOM 761 N N . PRO A 1 99 ? 9.013 2.929 2.485 1.00 96.56 99 PRO A N 1
ATOM 762 C CA . PRO A 1 99 ? 8.494 2.417 1.215 1.00 96.56 99 PRO A CA 1
ATOM 763 C C . PRO A 1 99 ? 9.477 1.505 0.470 1.00 96.56 99 PRO A C 1
ATOM 765 O O . PRO A 1 99 ? 10.672 1.473 0.767 1.00 96.56 99 PRO A O 1
ATOM 768 N N . LYS A 1 100 ? 8.968 0.808 -0.550 1.00 94.75 100 LYS A N 1
ATOM 769 C CA . LYS A 1 100 ? 9.764 -0.012 -1.465 1.00 94.75 100 LYS A CA 1
ATOM 770 C C . LYS A 1 100 ? 9.705 0.505 -2.891 1.00 94.75 100 LYS A C 1
ATOM 772 O O . LYS A 1 100 ? 8.623 0.683 -3.440 1.00 94.75 100 LYS A O 1
ATOM 777 N N . ASP A 1 101 ? 10.872 0.633 -3.510 1.00 93.31 101 ASP A N 1
ATOM 778 C CA . ASP A 1 101 ? 10.994 1.070 -4.897 1.00 93.31 101 ASP A CA 1
ATOM 779 C C . ASP A 1 101 ? 11.262 -0.117 -5.829 1.00 93.31 101 ASP A C 1
ATOM 781 O O . ASP A 1 101 ? 12.172 -0.924 -5.619 1.00 93.31 101 ASP A O 1
ATOM 785 N N . LEU A 1 102 ? 10.470 -0.201 -6.893 1.00 91.88 102 LEU A N 1
ATOM 786 C CA . LEU A 1 102 ? 10.657 -1.102 -8.022 1.00 91.88 102 LEU A CA 1
ATOM 787 C C . LEU A 1 102 ? 11.094 -0.281 -9.230 1.00 91.88 102 LEU A C 1
ATOM 789 O O . LEU A 1 102 ? 10.535 0.782 -9.474 1.00 91.88 102 LEU A O 1
ATOM 793 N N . TYR A 1 103 ? 12.022 -0.804 -10.030 1.00 89.88 103 TYR A N 1
ATOM 794 C CA . TYR A 1 103 ? 12.552 -0.120 -11.213 1.00 89.88 103 TYR A CA 1
ATOM 795 C C . TYR A 1 103 ? 12.502 -1.010 -12.455 1.00 89.88 103 TYR A C 1
ATOM 797 O O . TYR A 1 103 ? 12.570 -2.240 -12.362 1.00 89.88 103 TYR A O 1
ATOM 805 N N . GLY A 1 104 ? 12.421 -0.376 -13.622 1.00 85.88 104 GLY A N 1
ATOM 806 C CA . GLY A 1 104 ? 12.452 -1.042 -14.919 1.00 85.88 104 GLY A CA 1
ATOM 807 C C . GLY A 1 104 ? 11.100 -1.584 -15.374 1.00 85.88 104 GLY A C 1
ATOM 808 O O . GLY A 1 104 ? 10.067 -1.333 -14.768 1.00 85.88 104 GLY A O 1
ATOM 809 N N . PHE A 1 105 ? 11.109 -2.374 -16.446 1.00 79.19 105 PHE A N 1
ATOM 810 C CA . PHE A 1 105 ? 9.887 -2.816 -17.129 1.00 79.19 105 PHE A CA 1
ATOM 811 C C . PHE A 1 105 ? 8.898 -3.578 -16.236 1.00 79.19 105 PHE A C 1
ATOM 813 O O . PHE A 1 105 ? 7.684 -3.446 -16.376 1.00 79.19 105 PHE A O 1
ATOM 820 N N . ASP A 1 106 ? 9.415 -4.363 -15.291 1.00 85.88 106 ASP A N 1
ATOM 821 C CA . ASP A 1 106 ? 8.595 -5.146 -14.368 1.00 85.88 106 ASP A CA 1
ATOM 822 C C . ASP A 1 106 ? 8.115 -4.336 -13.151 1.00 85.88 106 ASP A C 1
ATOM 824 O O . ASP A 1 106 ? 7.488 -4.920 -12.265 1.00 85.88 106 ASP A O 1
ATOM 828 N N . SER A 1 107 ? 8.428 -3.037 -13.055 1.00 88.44 107 SER A N 1
ATOM 829 C CA . SER A 1 107 ? 8.047 -2.199 -11.913 1.00 88.44 107 SER A CA 1
ATOM 830 C C . SER A 1 107 ? 6.604 -1.732 -11.974 1.00 88.44 107 SER A C 1
ATOM 832 O O . SER A 1 107 ? 6.010 -1.506 -10.926 1.00 88.44 107 SER A O 1
ATOM 834 N N . VAL A 1 108 ? 6.028 -1.603 -13.171 1.00 88.19 108 VAL A N 1
ATOM 835 C CA . VAL A 1 108 ? 4.683 -1.052 -13.365 1.00 88.19 108 VAL A CA 1
ATOM 836 C C . VAL A 1 108 ? 3.657 -1.998 -12.759 1.00 88.19 108 VAL A C 1
ATOM 838 O O . VAL A 1 108 ? 3.410 -3.061 -13.326 1.00 88.19 108 VAL A O 1
ATOM 841 N N . LEU A 1 109 ? 3.057 -1.633 -11.628 1.00 88.38 109 LEU A N 1
ATOM 842 C CA . LEU A 1 109 ? 1.953 -2.385 -11.032 1.00 88.38 109 LEU A CA 1
ATOM 843 C C . LEU A 1 109 ? 0.640 -2.026 -11.748 1.00 88.38 109 LEU A C 1
ATOM 845 O O . LEU A 1 109 ? 0.456 -0.894 -12.185 1.00 88.38 109 LEU A O 1
ATOM 849 N N . MET A 1 110 ? -0.243 -3.012 -11.938 1.00 80.31 110 MET A N 1
ATOM 850 C CA . MET A 1 110 ? -1.515 -2.849 -12.672 1.00 80.31 110 MET A CA 1
ATOM 851 C C . MET A 1 110 ? -2.743 -3.358 -11.917 1.00 80.31 110 MET A C 1
ATOM 853 O O . MET A 1 110 ? -3.858 -3.305 -12.434 1.00 80.31 110 MET A O 1
ATOM 857 N N . SER A 1 111 ? -2.558 -3.914 -10.725 1.00 80.81 111 SER A N 1
ATOM 858 C CA . SER A 1 111 ? -3.654 -4.402 -9.897 1.00 80.81 111 SER A CA 1
ATOM 859 C C . SER A 1 111 ? -3.782 -3.566 -8.635 1.00 80.81 111 SER A C 1
ATOM 861 O O . SER A 1 111 ? -2.805 -2.977 -8.171 1.00 80.81 111 SER A O 1
ATOM 863 N N . ASN A 1 112 ? -4.976 -3.587 -8.039 1.00 86.56 112 ASN A N 1
ATOM 864 C CA . ASN A 1 112 ? -5.108 -3.262 -6.625 1.00 86.56 112 ASN A CA 1
ATOM 865 C C . ASN A 1 112 ? -4.201 -4.189 -5.806 1.00 86.56 112 ASN A C 1
ATOM 867 O O . ASN A 1 112 ? -3.873 -5.305 -6.231 1.00 86.56 112 ASN A O 1
ATOM 871 N N . ILE A 1 113 ? -3.799 -3.706 -4.640 1.00 92.00 113 ILE A N 1
ATOM 872 C CA . ILE A 1 113 ? -3.010 -4.481 -3.694 1.00 92.00 113 ILE A CA 1
ATOM 873 C C . ILE A 1 113 ? -3.938 -5.456 -2.968 1.00 92.00 113 ILE A C 1
ATOM 875 O O . ILE A 1 113 ? -5.037 -5.087 -2.555 1.00 92.00 113 ILE A O 1
ATOM 879 N N . ALA A 1 114 ? -3.494 -6.701 -2.829 1.00 94.62 114 ALA A N 1
ATOM 880 C CA . ALA A 1 114 ? -4.128 -7.694 -1.974 1.00 94.62 114 ALA A CA 1
ATOM 881 C C . ALA A 1 114 ? -3.237 -7.977 -0.764 1.00 94.62 114 ALA A C 1
ATOM 883 O O . ALA A 1 114 ? -2.016 -7.858 -0.849 1.00 94.62 114 ALA A O 1
ATOM 884 N N . VAL A 1 115 ? -3.863 -8.365 0.342 1.00 96.19 115 VAL A N 1
ATOM 885 C CA . VAL A 1 115 ? -3.185 -8.760 1.576 1.00 96.19 115 VAL A CA 1
ATOM 886 C C . VAL A 1 115 ? -3.750 -10.091 2.042 1.00 96.19 115 VAL A C 1
ATOM 888 O O . VAL A 1 115 ? -4.969 -10.290 2.008 1.00 96.19 115 VAL A O 1
ATOM 891 N N . ALA A 1 116 ? -2.877 -11.022 2.398 1.00 95.44 116 ALA A N 1
ATOM 892 C CA . ALA A 1 116 ? -3.265 -12.337 2.890 1.00 95.44 116 ALA A CA 1
ATOM 893 C C . ALA A 1 116 ? -2.088 -12.995 3.602 1.00 95.44 116 ALA A C 1
ATOM 895 O O . ALA A 1 116 ? -0.956 -12.830 3.166 1.00 95.44 116 ALA A O 1
ATOM 896 N N . ASP A 1 117 ? -2.378 -13.789 4.627 1.00 95.38 117 ASP A N 1
ATOM 897 C CA . ASP A 1 117 ? -1.423 -14.761 5.155 1.00 95.38 117 ASP A CA 1
ATOM 898 C C . ASP A 1 117 ? -1.385 -15.963 4.197 1.00 95.38 117 ASP A C 1
ATOM 900 O O . ASP A 1 117 ? -2.331 -16.756 4.105 1.00 95.38 117 ASP A O 1
ATOM 904 N N . LEU A 1 118 ? -0.325 -16.046 3.399 1.00 94.00 118 LEU A N 1
ATOM 905 C CA . LEU A 1 118 ? -0.117 -17.084 2.394 1.00 94.00 118 LEU A CA 1
ATOM 906 C C . LEU A 1 118 ? 0.692 -18.263 2.934 1.00 94.00 118 LEU A C 1
ATOM 908 O O . LEU A 1 118 ? 0.713 -19.327 2.301 1.00 94.00 118 LEU A O 1
ATOM 912 N N . ASN A 1 119 ? 1.382 -18.079 4.059 1.00 91.69 119 ASN A N 1
ATOM 913 C CA . ASN A 1 119 ? 2.358 -19.032 4.576 1.00 91.69 119 ASN A CA 1
ATOM 914 C C . ASN A 1 119 ? 1.930 -19.679 5.923 1.00 91.69 119 ASN A C 1
ATOM 916 O O . ASN A 1 119 ? 2.494 -20.703 6.318 1.00 91.69 119 ASN A O 1
ATOM 920 N N . ASN A 1 120 ? 0.843 -19.193 6.529 1.00 93.25 120 ASN A N 1
ATOM 921 C CA . ASN A 1 120 ? 0.278 -19.538 7.838 1.00 93.25 120 ASN A CA 1
ATOM 922 C C . ASN A 1 120 ? 1.169 -19.186 9.044 1.00 93.25 120 ASN A C 1
ATOM 924 O O . ASN A 1 120 ? 1.173 -19.923 10.038 1.00 93.25 120 ASN A O 1
ATOM 928 N N . ASP A 1 121 ? 1.923 -18.088 8.982 1.00 94.19 121 ASP A N 1
ATOM 929 C CA . ASP A 1 121 ? 2.682 -17.546 10.118 1.00 94.19 121 ASP A CA 1
ATOM 930 C C . ASP A 1 121 ? 1.901 -16.490 10.921 1.00 94.19 121 ASP A C 1
ATOM 932 O O . ASP A 1 121 ? 2.392 -16.018 11.949 1.00 94.19 121 ASP A O 1
ATOM 936 N N . ASN A 1 122 ? 0.648 -16.217 10.539 1.00 94.31 122 ASN A N 1
ATOM 937 C CA . ASN A 1 122 ? -0.219 -15.158 11.065 1.00 94.31 122 ASN A CA 1
ATOM 938 C C . ASN A 1 122 ? 0.270 -13.736 10.764 1.00 94.31 122 ASN A C 1
ATOM 940 O O . ASN A 1 122 ? -0.169 -12.796 11.427 1.00 94.31 122 ASN A O 1
ATOM 944 N N . GLN A 1 123 ? 1.146 -13.566 9.779 1.00 95.56 123 GLN A N 1
ATOM 945 C CA . GLN A 1 123 ? 1.512 -12.269 9.234 1.00 95.56 123 GLN A CA 1
ATOM 946 C C . GLN A 1 123 ? 0.917 -12.117 7.834 1.00 95.56 123 GLN A C 1
ATOM 948 O O . GLN A 1 123 ? 0.817 -13.072 7.069 1.00 95.56 123 GLN A O 1
ATOM 953 N N . LEU A 1 124 ? 0.475 -10.908 7.490 1.00 96.88 124 LEU A N 1
ATOM 954 C CA . LEU A 1 124 ? -0.096 -10.656 6.171 1.00 96.88 124 LEU A CA 1
ATOM 955 C C . LEU A 1 124 ? 1.010 -10.320 5.169 1.00 96.88 124 LEU A C 1
ATOM 957 O O . LEU A 1 124 ? 1.736 -9.341 5.334 1.00 96.88 124 LEU A O 1
ATOM 961 N N . GLU A 1 125 ? 1.089 -11.070 4.071 1.00 96.75 125 GLU A N 1
ATOM 962 C CA . GLU A 1 125 ? 1.884 -10.663 2.918 1.00 96.75 125 GLU A CA 1
ATOM 963 C C . GLU A 1 125 ? 1.140 -9.654 2.042 1.00 96.75 125 GLU A C 1
ATOM 965 O O . GLU A 1 125 ? -0.067 -9.755 1.808 1.00 96.75 125 GLU A O 1
ATOM 970 N N . ILE A 1 126 ? 1.898 -8.719 1.467 1.00 96.44 126 ILE A N 1
ATOM 971 C CA . ILE A 1 126 ? 1.420 -7.730 0.498 1.00 96.44 126 ILE A CA 1
ATOM 972 C C . ILE A 1 126 ? 1.673 -8.250 -0.916 1.00 96.44 126 ILE A C 1
ATOM 974 O O . ILE A 1 126 ? 2.800 -8.587 -1.281 1.00 96.44 126 ILE A O 1
ATOM 978 N N . ILE A 1 127 ? 0.623 -8.281 -1.736 1.00 94.69 127 ILE A N 1
ATOM 979 C CA . ILE A 1 127 ? 0.617 -8.935 -3.045 1.00 94.69 127 ILE A CA 1
ATOM 980 C C . ILE A 1 127 ? 0.192 -7.939 -4.122 1.00 94.69 127 ILE A C 1
ATOM 982 O O . ILE A 1 127 ? -0.853 -7.291 -4.021 1.00 94.69 127 ILE A O 1
ATOM 986 N N . SER A 1 128 ? 0.969 -7.851 -5.201 1.00 92.19 128 SER A N 1
ATOM 987 C CA . SER A 1 128 ? 0.593 -7.065 -6.379 1.00 92.19 128 SER A CA 1
ATOM 988 C C . SER A 1 128 ? 1.154 -7.651 -7.670 1.00 92.19 128 SER A C 1
ATOM 990 O O . SER A 1 128 ? 2.182 -8.330 -7.678 1.00 92.19 128 SER A O 1
ATOM 992 N N . ARG A 1 129 ? 0.474 -7.401 -8.789 1.00 90.31 129 ARG A N 1
ATOM 993 C CA . ARG A 1 129 ? 0.861 -7.884 -10.115 1.00 90.31 129 ARG A CA 1
ATOM 994 C C . ARG A 1 129 ? 1.344 -6.731 -10.992 1.00 90.31 129 ARG A C 1
ATOM 996 O O . ARG A 1 129 ? 0.683 -5.697 -11.100 1.00 90.31 129 ARG A O 1
ATOM 1003 N N . SER A 1 130 ? 2.451 -6.954 -11.694 1.00 88.31 130 SER A N 1
ATOM 1004 C CA . SER A 1 130 ? 2.950 -6.030 -12.707 1.00 88.31 130 SER A CA 1
ATOM 1005 C C . SER A 1 130 ? 2.228 -6.142 -14.050 1.00 88.31 130 SER A C 1
ATOM 1007 O O . SER A 1 130 ? 1.634 -7.172 -14.389 1.00 88.31 130 SER A O 1
ATOM 1009 N N . TYR A 1 131 ? 2.385 -5.103 -14.869 1.00 84.19 131 TYR A N 1
ATOM 1010 C CA . TYR A 1 131 ? 2.000 -5.060 -16.278 1.00 84.19 131 TYR A CA 1
ATOM 1011 C C . TYR A 1 131 ? 2.520 -6.280 -17.050 1.00 84.19 131 TYR A C 1
ATOM 1013 O O . TYR A 1 131 ? 1.781 -6.915 -17.800 1.00 84.19 131 TYR A O 1
ATOM 1021 N N . SER A 1 132 ? 3.778 -6.668 -16.812 1.00 84.19 132 SER A N 1
ATOM 1022 C CA . SER A 1 132 ? 4.430 -7.808 -17.470 1.00 84.19 132 SER A CA 1
ATOM 1023 C C . SER A 1 132 ? 3.928 -9.181 -17.003 1.00 84.19 132 SER A C 1
ATOM 1025 O O . SER A 1 132 ? 4.329 -10.206 -17.553 1.00 84.19 132 SER A O 1
ATOM 1027 N N . GLY A 1 133 ? 3.034 -9.227 -16.010 1.00 84.94 133 GLY A N 1
ATOM 1028 C CA . GLY A 1 133 ? 2.499 -10.465 -15.449 1.00 84.94 133 GLY A CA 1
ATOM 1029 C C . GLY A 1 133 ? 3.349 -11.074 -14.335 1.00 84.94 133 GLY A C 1
ATOM 1030 O O . GLY A 1 133 ? 3.028 -12.169 -13.873 1.00 84.94 133 GLY A O 1
ATOM 1031 N N . LYS A 1 134 ? 4.397 -10.381 -13.878 1.00 86.75 134 LYS A N 1
ATOM 1032 C CA . LYS A 1 134 ? 5.151 -10.777 -12.688 1.00 86.75 134 LYS A CA 1
ATOM 1033 C C . LYS A 1 134 ? 4.308 -10.500 -11.446 1.00 86.75 134 LYS A C 1
ATOM 1035 O O . LYS A 1 134 ? 3.740 -9.421 -11.301 1.00 86.75 134 LYS A O 1
ATOM 1040 N N . LEU A 1 135 ? 4.225 -11.478 -10.554 1.00 89.31 135 LEU A N 1
ATOM 1041 C CA . LEU A 1 135 ? 3.632 -11.289 -9.237 1.00 89.31 135 LEU A CA 1
ATOM 1042 C C . LEU A 1 135 ? 4.742 -10.912 -8.255 1.00 89.31 135 LEU A C 1
ATOM 1044 O O . LEU A 1 135 ? 5.821 -11.508 -8.275 1.00 89.31 135 LEU A O 1
ATOM 1048 N N . TYR A 1 136 ? 4.465 -9.921 -7.425 1.00 91.75 136 TYR A N 1
ATOM 1049 C CA . TYR A 1 136 ? 5.279 -9.528 -6.292 1.00 91.75 136 TYR A CA 1
ATOM 1050 C C . TYR A 1 136 ? 4.550 -9.910 -5.013 1.00 91.75 136 TYR A C 1
ATOM 1052 O O . TYR A 1 136 ? 3.339 -9.710 -4.905 1.00 91.75 136 TYR A O 1
ATOM 10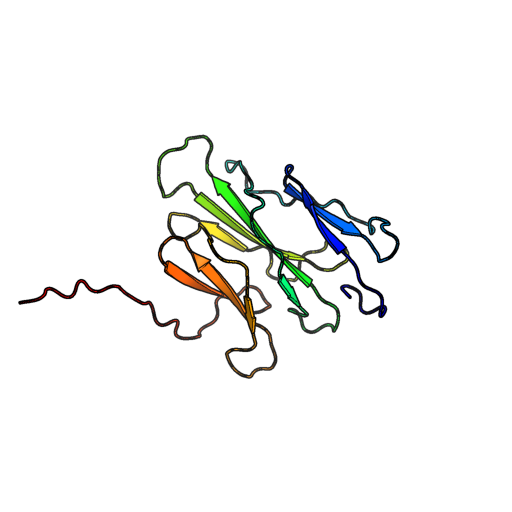60 N N . VAL A 1 137 ? 5.308 -10.462 -4.072 1.00 94.56 137 VAL A N 1
ATOM 1061 C CA . VAL A 1 137 ? 4.844 -10.804 -2.733 1.00 94.56 137 VAL A CA 1
ATOM 1062 C C . VAL A 1 137 ? 5.907 -10.313 -1.758 1.00 94.56 137 VAL A C 1
AT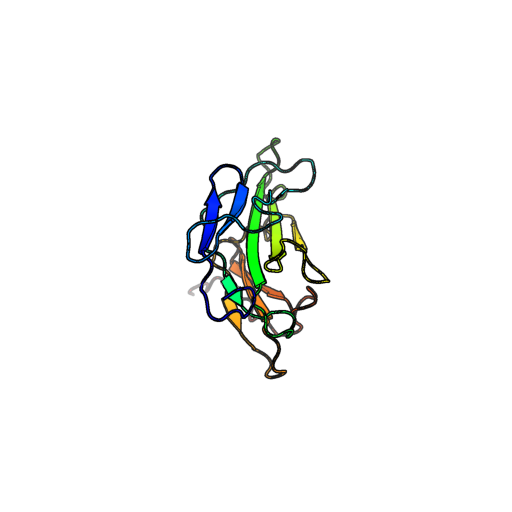OM 1064 O O . VAL A 1 137 ? 7.087 -10.656 -1.902 1.00 94.56 137 VAL A O 1
ATOM 1067 N N . TRP A 1 138 ? 5.498 -9.480 -0.811 1.00 95.81 138 TRP A N 1
ATOM 1068 C CA . TRP A 1 138 ? 6.364 -8.918 0.219 1.00 95.81 138 TRP A CA 1
ATOM 1069 C C . TRP A 1 138 ? 5.877 -9.326 1.599 1.00 95.81 138 TRP A C 1
ATOM 1071 O O . TRP A 1 138 ? 4.674 -9.335 1.847 1.00 95.81 138 TRP A O 1
ATOM 1081 N N . ASN A 1 139 ? 6.826 -9.621 2.479 1.00 96.38 139 ASN A N 1
ATOM 1082 C CA . ASN A 1 139 ? 6.563 -9.791 3.902 1.00 96.38 139 ASN A CA 1
ATOM 1083 C C . ASN A 1 139 ? 6.273 -8.413 4.540 1.00 96.38 139 ASN A C 1
ATOM 1085 O O . ASN A 1 139 ? 6.638 -7.385 3.948 1.00 96.38 139 ASN A O 1
ATOM 1089 N N . PRO A 1 140 ? 5.678 -8.363 5.746 1.00 96.00 140 PRO A N 1
ATOM 1090 C CA . PRO A 1 140 ? 5.412 -7.108 6.454 1.00 96.00 140 PRO A CA 1
ATOM 1091 C C . PRO A 1 140 ? 6.609 -6.174 6.604 1.00 96.00 140 PRO A C 1
ATOM 1093 O O . PRO A 1 140 ? 6.475 -4.965 6.455 1.00 96.00 140 PRO A O 1
ATOM 1096 N N . ASP A 1 141 ? 7.799 -6.734 6.830 1.00 95.62 141 ASP A N 1
ATOM 1097 C CA . ASP A 1 141 ? 9.057 -5.994 6.998 1.00 95.62 141 ASP A CA 1
ATOM 1098 C C . ASP A 1 141 ? 9.637 -5.449 5.678 1.00 95.62 141 ASP A C 1
ATOM 1100 O O . ASP A 1 141 ? 10.765 -4.950 5.620 1.00 95.62 141 ASP A O 1
ATOM 1104 N N . GLY A 1 142 ? 8.886 -5.593 4.587 1.00 94.06 142 GLY A N 1
ATOM 1105 C CA . GLY A 1 142 ? 9.274 -5.180 3.255 1.00 94.06 142 GLY A CA 1
ATOM 1106 C C . GLY A 1 142 ? 10.224 -6.150 2.564 1.00 94.06 142 GLY A C 1
ATOM 1107 O O . GLY A 1 142 ? 10.561 -5.907 1.409 1.00 94.06 142 GLY A O 1
ATOM 1108 N N . THR A 1 143 ? 10.673 -7.257 3.159 1.00 94.50 143 THR A N 1
ATOM 1109 C CA . THR A 1 143 ? 11.488 -8.254 2.439 1.00 94.50 143 THR A CA 1
ATOM 1110 C C . THR A 1 143 ? 10.665 -8.977 1.366 1.00 94.50 143 THR A C 1
ATOM 1112 O O . THR A 1 143 ? 9.437 -8.936 1.357 1.00 94.50 143 THR A O 1
ATOM 1115 N N . ASN A 1 144 ? 11.326 -9.565 0.362 1.00 91.25 144 ASN A N 1
ATOM 1116 C CA . ASN A 1 144 ? 10.597 -10.380 -0.616 1.00 91.25 144 ASN A CA 1
ATOM 1117 C C . ASN A 1 144 ? 10.194 -11.693 0.057 1.00 91.25 144 ASN A C 1
ATOM 1119 O O . ASN A 1 144 ? 11.023 -12.293 0.738 1.00 91.25 144 ASN A O 1
ATOM 1123 N N . SER A 1 145 ? 8.965 -12.144 -0.173 1.00 85.62 145 SER A N 1
ATOM 1124 C CA . SER A 1 145 ? 8.533 -13.444 0.328 1.00 85.62 145 SER A CA 1
ATOM 1125 C C . SER A 1 145 ? 9.216 -14.571 -0.451 1.00 85.62 145 SER A C 1
ATOM 1127 O O . SER A 1 145 ? 9.298 -14.528 -1.682 1.00 85.62 145 SER A O 1
ATOM 1129 N N . ASP A 1 146 ? 9.682 -15.592 0.269 1.00 75.94 146 ASP A N 1
ATOM 1130 C CA . ASP A 1 146 ? 10.322 -16.789 -0.299 1.00 75.94 146 ASP A CA 1
ATOM 1131 C C . ASP A 1 146 ? 9.310 -17.780 -0.903 1.00 75.94 146 ASP A C 1
ATOM 1133 O O . ASP A 1 146 ? 9.678 -18.854 -1.393 1.00 75.94 146 ASP A O 1
ATOM 1137 N N . LEU A 1 147 ? 8.019 -17.436 -0.891 1.00 68.62 147 LEU A N 1
ATOM 1138 C CA . LEU A 1 147 ? 6.978 -18.236 -1.518 1.00 68.62 147 LEU A CA 1
ATOM 1139 C C . LEU A 1 147 ? 7.285 -18.430 -3.008 1.00 68.62 147 LEU A C 1
ATOM 1141 O O . LEU A 1 147 ? 7.529 -17.482 -3.755 1.00 68.62 147 LEU A O 1
ATOM 1145 N N . LEU A 1 148 ? 7.254 -19.689 -3.459 1.00 53.94 148 LEU A N 1
ATOM 1146 C CA . LEU A 1 148 ? 7.407 -20.047 -4.868 1.00 53.94 148 LEU A CA 1
ATOM 1147 C C . LEU A 1 148 ? 6.233 -19.476 -5.667 1.00 53.94 148 LEU A C 1
ATOM 1149 O O . LEU A 1 148 ? 5.195 -20.112 -5.849 1.00 53.94 148 LEU A O 1
ATOM 1153 N N . ILE A 1 149 ? 6.416 -18.267 -6.180 1.00 51.09 149 ILE A N 1
ATOM 1154 C CA . ILE A 1 149 ? 5.498 -17.666 -7.133 1.00 51.09 149 ILE A CA 1
ATOM 1155 C C . ILE A 1 149 ? 5.607 -18.479 -8.425 1.00 51.09 149 ILE A C 1
ATOM 1157 O O . ILE A 1 149 ? 6.621 -18.430 -9.126 1.00 51.09 149 ILE A O 1
ATOM 1161 N N . LEU A 1 150 ? 4.555 -19.236 -8.752 1.00 42.12 150 LEU A N 1
ATOM 1162 C CA . LEU A 1 150 ? 4.382 -19.861 -10.061 1.00 42.12 150 LEU A CA 1
ATOM 1163 C C . LEU A 1 150 ? 4.427 -18.756 -11.120 1.00 42.12 150 LEU A C 1
ATOM 1165 O O . LEU A 1 150 ? 3.425 -18.096 -11.393 1.00 42.12 150 LEU A O 1
ATOM 1169 N N . SER A 1 151 ? 5.590 -18.528 -11.730 1.00 43.41 151 SER A N 1
ATOM 1170 C CA . SER A 1 151 ? 5.650 -17.678 -12.909 1.00 43.41 151 SER A CA 1
ATOM 1171 C C . SER A 1 151 ? 4.826 -18.378 -13.988 1.00 43.41 151 SER A C 1
ATOM 1173 O O . SER A 1 151 ? 5.257 -19.404 -14.526 1.00 43.41 151 SER A O 1
ATOM 1175 N N . PHE A 1 152 ? 3.644 -17.853 -14.313 1.00 43.25 152 PHE A N 1
ATOM 1176 C CA . PHE A 1 152 ? 2.931 -18.231 -15.527 1.00 43.25 152 PHE A CA 1
ATOM 1177 C C . PHE A 1 152 ? 3.751 -17.723 -16.713 1.00 43.25 152 PHE A C 1
ATOM 1179 O O . PHE A 1 152 ? 3.472 -16.679 -17.298 1.00 43.25 152 PHE A O 1
ATOM 1186 N N . ARG A 1 153 ? 4.810 -18.451 -17.083 1.00 38.19 153 ARG A N 1
ATOM 1187 C CA . ARG A 1 153 ? 5.377 -18.287 -18.413 1.00 38.19 153 ARG A CA 1
ATOM 1188 C C . ARG A 1 153 ? 4.327 -18.814 -19.377 1.00 38.19 153 ARG A C 1
ATOM 1190 O O . ARG A 1 153 ? 4.097 -20.019 -19.443 1.00 38.19 153 ARG A O 1
ATOM 1197 N N . MET A 1 154 ? 3.713 -17.913 -20.140 1.00 35.38 154 MET A N 1
ATOM 1198 C CA . MET A 1 154 ? 3.131 -18.260 -21.433 1.00 35.38 154 MET A CA 1
ATOM 1199 C C . MET A 1 154 ? 4.260 -18.816 -22.307 1.00 35.38 154 MET A C 1
ATOM 1201 O O . MET A 1 154 ? 4.907 -18.101 -23.068 1.00 35.38 154 MET A O 1
ATOM 1205 N N . SER A 1 155 ? 4.554 -20.103 -22.148 1.00 39.03 155 SER A N 1
ATOM 1206 C CA . SER A 1 155 ? 5.278 -20.847 -23.160 1.00 39.03 155 SER A CA 1
ATOM 1207 C C . SER A 1 155 ? 4.345 -20.925 -24.358 1.00 39.03 155 SER A C 1
ATOM 1209 O O . SER A 1 155 ? 3.238 -21.452 -24.243 1.00 39.03 155 SER A O 1
ATOM 1211 N N . LEU A 1 156 ? 4.770 -20.347 -25.483 1.00 40.69 156 LEU A N 1
ATOM 1212 C CA . LEU A 1 156 ? 4.140 -20.560 -26.777 1.00 40.69 156 LEU A CA 1
ATOM 1213 C C . LEU A 1 156 ? 3.957 -22.067 -26.974 1.00 40.69 156 LEU A C 1
ATOM 1215 O O . LEU A 1 156 ? 4.913 -22.791 -27.256 1.00 40.69 156 LEU A O 1
ATOM 1219 N N . MET A 1 157 ? 2.716 -22.531 -26.851 1.00 35.84 157 MET A N 1
ATOM 1220 C CA . MET A 1 157 ? 2.319 -23.813 -27.399 1.00 35.84 157 MET A CA 1
ATOM 1221 C C . MET A 1 157 ? 2.430 -23.654 -28.916 1.00 35.84 157 MET A C 1
ATOM 1223 O O . MET A 1 157 ? 1.547 -23.102 -29.569 1.00 35.84 157 MET A O 1
ATOM 1227 N N . LYS A 1 158 ? 3.564 -24.074 -29.485 1.00 44.25 158 LYS A N 1
ATOM 1228 C CA . LYS A 1 158 ? 3.604 -24.426 -30.900 1.00 44.25 158 LYS A CA 1
ATOM 1229 C C . LYS A 1 158 ? 2.655 -25.609 -31.054 1.00 44.25 158 LYS A C 1
ATOM 1231 O O . LYS A 1 158 ? 2.990 -26.721 -30.656 1.00 44.25 158 LYS A O 1
ATOM 1236 N N . LEU A 1 159 ? 1.460 -25.337 -31.566 1.00 38.38 159 LEU A N 1
ATOM 1237 C CA . LEU A 1 159 ? 0.628 -26.364 -32.173 1.00 38.38 159 LEU A CA 1
ATOM 1238 C C . LEU A 1 159 ? 1.423 -26.922 -33.359 1.00 38.38 159 LEU A C 1
ATOM 1240 O O . LEU A 1 159 ? 1.840 -26.164 -34.238 1.00 38.38 159 LEU A O 1
ATOM 1244 N N . VAL A 1 160 ? 1.716 -28.219 -33.283 1.00 59.03 160 VAL A N 1
ATOM 1245 C CA . VAL A 1 160 ? 2.189 -29.041 -34.405 1.00 59.03 160 VAL A CA 1
ATOM 1246 C C . VAL A 1 160 ? 1.006 -29.324 -35.316 1.00 59.03 160 VAL A C 1
ATOM 1248 O O . VAL A 1 160 ? -0.090 -29.574 -34.763 1.00 59.03 160 VAL A O 1
#

Secondary structure (DSSP, 8-state):
--SSSSS--EEEE-TTSEEEEE-TTSPBPTT-SEE----TT-B------PPEEE-SSSSSS-EEEEEEEEE-TT---TTSEEEEEEEE-TTSPBPTT--EEEESGGG-B-S--EEE-SSSSS-PEEEEEBTTS-EEEE-TTSPBP-S-------------

pLDDT: mean 85.45, std 15.67, range [35.38, 98.12]

Sequence (160 aa):
DLNNDNLKEVVIMDYASNLIVANHNGQILPNWPKLLDLPQGYEYNIPDVAPAIADIDGDGSNEIIIYSLGFSPECCNPGDSMTRVWVLNYDGTNVPGWPKDLYGFDSVLMSNIAVADLNNDNQLEIISRSYSGKLYVWNPDGTNSDLLILSFRMSLMKLV

Foldseek 3Di:
DQAPPPWDWDWDADQQQWIFIATPVRHTDAPPRDHPDDPPQWDDFDPPEDWDWADQVVPPGIWTWDKGKTAGPVDDAQQRIKIWIFTAGPNGDGQAQDTDMDTGNQHAWDDHWDWDDPPPPPHIWIWTAGPVGDIFTAHSNRHGDPPPDPRPPPPPPPDD